Protein AF-A6FA98-F1 (afdb_monomer_lite)

pLDDT: mean 91.82, std 6.98, range [43.47, 97.44]

Foldseek 3Di:
DKEFEALVQDPVCVVCVPDPQFPDKAFPQLCVDPLAVCVVVDDQQDKYFYQYNQQWTWWIWGWHDKDWPPDQDPVGGIMITTGTDTFWTDVPIDRQLVLCVVLVQDFPQCVSSHGHPSHGMTDRDCSQQQPWTQGPVGIDGNVVSSVVRD

Structure (mmCIF, N/CA/C/O backbone):
data_AF-A6FA98-F1
#
_entry.id   AF-A6FA98-F1
#
loop_
_atom_site.group_PDB
_atom_site.id
_atom_site.type_symbol
_atom_site.label_atom_id
_atom_site.label_alt_id
_atom_site.label_comp_id
_atom_site.label_asym_id
_atom_site.label_entity_id
_atom_site.label_seq_id
_atom_site.pdbx_PDB_ins_code
_atom_site.Cartn_x
_atom_site.Cartn_y
_atom_site.Cartn_z
_atom_site.occupancy
_atom_site.B_iso_or_equiv
_atom_site.auth_seq_id
_atom_site.auth_comp_id
_atom_site.auth_asym_id
_atom_site.auth_atom_id
_atom_site.pdbx_PDB_model_num
ATOM 1 N N . MET A 1 1 ? -2.486 -7.855 4.600 1.00 92.38 1 MET A N 1
ATOM 2 C CA . MET A 1 1 ? -2.761 -6.555 3.925 1.00 92.38 1 MET A CA 1
ATOM 3 C C . MET A 1 1 ? -1.448 -5.813 3.777 1.00 92.38 1 MET A C 1
ATOM 5 O O . MET A 1 1 ? -0.531 -6.137 4.521 1.00 92.38 1 MET A O 1
ATOM 9 N N . PHE A 1 2 ? -1.364 -4.800 2.916 1.00 96.25 2 PHE A N 1
ATOM 10 C CA . PHE A 1 2 ? -0.118 -4.052 2.720 1.00 96.25 2 PHE A CA 1
ATOM 11 C C . PHE A 1 2 ? -0.271 -2.564 3.035 1.00 96.25 2 PHE A C 1
ATOM 13 O O . PHE A 1 2 ? -1.326 -1.974 2.793 1.00 96.25 2 PHE A O 1
ATOM 20 N N . LEU A 1 3 ? 0.797 -1.948 3.537 1.00 95.94 3 LEU A N 1
ATOM 21 C CA . LEU A 1 3 ? 0.957 -0.498 3.569 1.00 95.94 3 LEU A CA 1
ATOM 22 C C . LEU A 1 3 ? 1.878 -0.051 2.441 1.00 95.94 3 LEU A C 1
ATOM 24 O O . LEU A 1 3 ? 2.946 -0.629 2.243 1.00 95.94 3 LEU A O 1
ATOM 28 N N . LEU A 1 4 ? 1.480 1.021 1.764 1.00 96.19 4 LEU A N 1
ATOM 29 C CA . LEU A 1 4 ? 2.215 1.627 0.662 1.00 96.19 4 LEU A CA 1
ATOM 30 C C . LEU A 1 4 ? 2.655 3.033 1.058 1.00 96.19 4 LEU A C 1
ATOM 32 O O . LEU A 1 4 ? 1.843 3.867 1.468 1.00 96.19 4 LEU A O 1
ATOM 36 N N . ASN A 1 5 ? 3.951 3.293 0.967 1.00 95.00 5 ASN A N 1
ATOM 37 C CA . ASN A 1 5 ? 4.559 4.515 1.463 1.00 95.00 5 ASN A CA 1
ATOM 38 C C . ASN A 1 5 ? 4.520 5.639 0.416 1.00 95.00 5 ASN A C 1
ATOM 40 O O . ASN A 1 5 ? 5.482 5.833 -0.329 1.00 95.00 5 ASN A O 1
ATOM 44 N N . ASN A 1 6 ? 3.437 6.418 0.380 1.00 90.81 6 ASN A N 1
ATOM 45 C CA . ASN A 1 6 ? 3.354 7.636 -0.432 1.00 90.81 6 ASN A CA 1
ATOM 46 C C . ASN A 1 6 ? 3.599 8.899 0.417 1.00 90.81 6 ASN A C 1
ATOM 48 O O . ASN A 1 6 ? 2.918 9.920 0.274 1.00 90.81 6 ASN A O 1
ATOM 52 N N . THR A 1 7 ? 4.585 8.867 1.325 1.00 82.81 7 THR A N 1
ATOM 53 C CA . THR A 1 7 ? 4.866 10.024 2.194 1.00 82.81 7 THR A CA 1
ATOM 54 C C . THR A 1 7 ? 5.365 11.260 1.442 1.00 82.81 7 THR A C 1
ATOM 56 O O . THR A 1 7 ? 5.375 12.353 2.001 1.00 82.81 7 THR A O 1
ATOM 59 N N . HIS A 1 8 ? 5.757 11.115 0.176 1.00 85.94 8 HIS A N 1
ATOM 60 C CA . HIS A 1 8 ? 6.137 12.233 -0.691 1.00 85.94 8 HIS A CA 1
ATOM 61 C C . HIS A 1 8 ? 4.950 12.841 -1.455 1.00 85.94 8 HIS A C 1
ATOM 63 O O . HIS A 1 8 ? 5.138 13.780 -2.221 1.00 85.94 8 HIS A O 1
ATOM 69 N N . ASN A 1 9 ? 3.727 12.350 -1.215 1.00 84.62 9 ASN A N 1
ATOM 70 C CA . ASN A 1 9 ? 2.493 12.824 -1.842 1.00 84.62 9 ASN A CA 1
ATOM 71 C C . ASN A 1 9 ? 2.544 12.843 -3.373 1.00 84.62 9 ASN A C 1
ATOM 73 O O . ASN A 1 9 ? 2.082 13.800 -4.004 1.00 84.62 9 ASN A O 1
ATOM 77 N N . LYS A 1 10 ? 3.126 11.80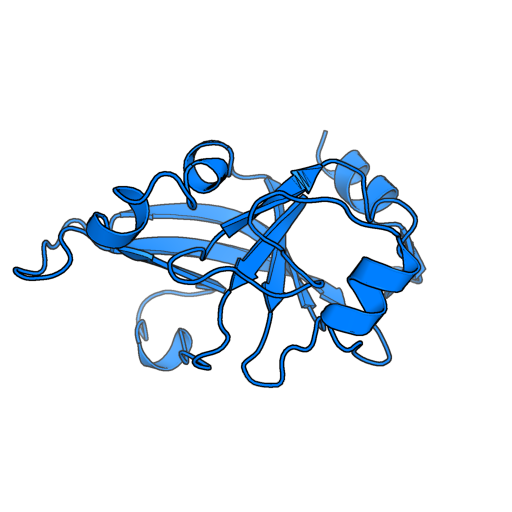8 -3.983 1.00 89.75 10 LYS A N 1
ATOM 78 C CA . LYS A 1 10 ? 3.128 11.696 -5.436 1.00 89.75 10 LYS A CA 1
ATOM 79 C C . LYS A 1 10 ? 1.680 11.676 -5.916 1.00 89.75 10 LYS A C 1
ATOM 81 O O . LYS A 1 10 ? 0.857 10.892 -5.440 1.00 89.75 10 LYS A O 1
ATOM 86 N N . ASN A 1 11 ? 1.367 12.591 -6.828 1.00 90.69 11 ASN A N 1
ATOM 87 C CA . ASN A 1 11 ? 0.049 12.685 -7.432 1.00 90.69 11 ASN A CA 1
ATOM 88 C C . ASN A 1 11 ? 0.013 11.769 -8.655 1.00 90.69 11 ASN A C 1
ATOM 90 O O . ASN A 1 11 ? 0.373 12.184 -9.755 1.00 90.69 11 ASN A O 1
ATOM 94 N N . TYR A 1 12 ? -0.429 10.530 -8.451 1.00 91.81 12 TYR A N 1
ATOM 95 C CA . TYR A 1 12 ? -0.430 9.504 -9.492 1.00 91.81 12 TYR A CA 1
ATOM 96 C C . TYR A 1 12 ? -1.270 9.875 -10.712 1.00 91.81 12 TYR A C 1
ATOM 98 O O . TYR A 1 12 ? -0.825 9.651 -11.828 1.00 91.81 12 TYR A O 1
ATOM 106 N N . LYS A 1 13 ? -2.406 10.558 -10.527 1.00 90.56 13 LYS A N 1
ATOM 107 C CA . LYS A 1 13 ? -3.218 11.057 -11.647 1.00 90.56 13 LYS A CA 1
ATOM 108 C C . LYS A 1 13 ? -2.463 12.075 -12.508 1.00 90.56 13 LYS A C 1
ATOM 110 O O . LYS A 1 13 ? -2.660 12.129 -13.715 1.00 90.56 13 LYS A O 1
ATOM 115 N N . LYS A 1 14 ? -1.614 12.905 -11.892 1.00 92.12 14 LYS A N 1
ATOM 116 C CA . LYS A 1 14 ? -0.773 13.866 -12.620 1.00 92.12 14 LYS A CA 1
ATOM 117 C C . LYS A 1 14 ? 0.432 13.184 -13.272 1.00 92.12 14 LYS A C 1
ATOM 119 O O . LYS A 1 14 ? 0.820 13.585 -14.361 1.00 92.12 14 LYS A O 1
ATOM 124 N N . SER A 1 15 ? 1.028 12.198 -12.603 1.00 91.94 15 SER A N 1
ATOM 125 C CA . SER A 1 15 ? 2.180 11.450 -13.123 1.00 91.94 15 SER A CA 1
ATOM 126 C C . SER A 1 15 ? 1.810 10.500 -14.262 1.00 91.94 15 SER A C 1
ATOM 128 O O . SER A 1 15 ? 2.615 10.318 -15.165 1.00 91.94 15 SER A O 1
ATOM 130 N N . TYR A 1 16 ? 0.602 9.936 -14.233 1.00 93.12 16 TYR A N 1
ATOM 131 C CA . TYR A 1 16 ? 0.121 8.931 -15.180 1.00 93.12 16 TYR A CA 1
ATOM 132 C C . TYR A 1 16 ? -1.270 9.328 -15.699 1.00 93.12 16 TYR A C 1
ATOM 134 O O . TYR A 1 16 ? -2.272 8.730 -15.317 1.00 93.12 16 TYR A O 1
ATOM 142 N N . PRO A 1 17 ? -1.372 10.380 -16.532 1.00 91.69 17 PRO A N 1
ATOM 143 C CA . PRO A 1 17 ? -2.662 10.942 -16.938 1.00 91.69 17 PRO A CA 1
ATOM 144 C C . PRO A 1 17 ? -3.484 10.024 -17.855 1.00 91.69 17 PRO A C 1
ATOM 146 O O . PRO A 1 17 ? -4.698 10.198 -17.949 1.00 91.69 17 PRO A O 1
ATOM 149 N N . THR A 1 18 ? -2.837 9.075 -18.535 1.00 92.19 18 THR A N 1
ATOM 150 C CA . THR A 1 18 ? -3.468 8.092 -19.432 1.00 92.19 18 THR A CA 1
ATOM 151 C C . THR A 1 18 ? -3.876 6.804 -18.722 1.00 92.19 18 THR A C 1
ATOM 153 O O . THR A 1 18 ? -4.633 6.020 -19.284 1.00 92.19 18 THR A O 1
ATOM 156 N N . GLU A 1 19 ? -3.399 6.593 -17.496 1.00 91.69 19 GLU A N 1
ATOM 157 C CA . GLU A 1 19 ? -3.692 5.410 -16.694 1.00 91.69 19 GLU A CA 1
ATOM 158 C C . GLU A 1 19 ? -4.804 5.732 -15.689 1.00 91.69 19 GLU A C 1
ATOM 160 O O . GLU A 1 19 ? -4.722 6.695 -14.920 1.00 91.69 19 GLU A O 1
ATOM 165 N N . SER A 1 20 ? -5.863 4.924 -15.665 1.00 89.19 20 SER A N 1
ATOM 166 C CA . SER A 1 20 ? -6.908 5.031 -14.644 1.00 89.19 20 SER A CA 1
ATOM 167 C C . SER A 1 20 ? -6.523 4.244 -13.393 1.00 89.19 20 SER A C 1
ATOM 169 O O . SER A 1 20 ? -5.888 3.203 -13.487 1.00 89.19 20 SER A O 1
ATOM 171 N N . ASP A 1 21 ? -6.943 4.709 -12.215 1.00 93.81 21 ASP A N 1
ATOM 172 C CA . ASP A 1 21 ? -6.876 3.945 -10.956 1.00 93.81 21 ASP A CA 1
ATOM 173 C C . ASP A 1 21 ? -5.470 3.527 -10.481 1.00 93.81 21 ASP A C 1
ATOM 175 O O . ASP A 1 21 ? -5.324 2.576 -9.709 1.00 93.81 21 ASP A O 1
ATOM 179 N N . VAL A 1 22 ? -4.426 4.261 -10.880 1.00 95.62 22 VAL A N 1
ATOM 180 C CA . VAL A 1 22 ? -3.085 4.103 -10.298 1.00 95.62 22 VAL A CA 1
ATOM 181 C C . VAL A 1 22 ? -3.104 4.582 -8.849 1.00 95.62 22 VAL A C 1
ATOM 183 O O . VAL A 1 22 ? -3.382 5.751 -8.562 1.00 95.62 22 VAL A O 1
ATOM 186 N N . ILE A 1 23 ? -2.777 3.679 -7.929 1.00 95.00 23 ILE A N 1
ATOM 187 C CA . ILE A 1 23 ? -2.766 3.954 -6.487 1.00 95.00 23 ILE A CA 1
ATOM 188 C C . ILE A 1 23 ? -1.356 4.000 -5.899 1.00 95.00 23 ILE A C 1
ATOM 190 O O . ILE A 1 23 ? -1.180 4.549 -4.810 1.00 95.00 23 ILE A O 1
ATOM 194 N N . PHE A 1 24 ? -0.367 3.431 -6.593 1.00 96.44 24 PHE A N 1
ATOM 195 C CA . PHE A 1 24 ? 1.032 3.432 -6.177 1.00 96.44 24 PHE A CA 1
ATOM 196 C C . PHE A 1 24 ? 1.963 3.099 -7.347 1.00 96.44 24 PHE A C 1
ATOM 198 O O . PHE A 1 24 ? 1.536 2.470 -8.313 1.00 96.44 24 PHE A O 1
ATOM 205 N N . ASP A 1 25 ? 3.232 3.483 -7.243 1.00 95.25 25 ASP A N 1
ATOM 206 C CA . ASP A 1 25 ? 4.288 3.057 -8.159 1.00 95.25 25 ASP A CA 1
ATOM 207 C C . ASP A 1 25 ? 5.567 2.709 -7.397 1.00 95.25 25 ASP A C 1
ATOM 209 O O . ASP A 1 25 ? 5.787 3.174 -6.275 1.00 95.25 25 ASP A O 1
ATOM 213 N N . ILE A 1 26 ? 6.406 1.883 -8.010 1.00 95.50 26 ILE A N 1
ATOM 214 C CA . ILE A 1 26 ? 7.723 1.535 -7.485 1.00 95.50 26 ILE A CA 1
ATOM 215 C C . ILE A 1 26 ? 8.677 1.243 -8.642 1.00 95.50 26 ILE A C 1
ATOM 217 O O . ILE A 1 26 ? 8.296 0.606 -9.623 1.00 95.50 26 ILE A O 1
ATOM 221 N N . SER A 1 27 ? 9.915 1.718 -8.550 1.00 95.19 27 SER A N 1
ATOM 222 C CA . SER A 1 27 ? 10.936 1.450 -9.563 1.00 95.19 27 SER A CA 1
ATOM 223 C C . SER A 1 27 ? 11.696 0.151 -9.299 1.00 95.19 27 SER A C 1
ATOM 225 O O . SER A 1 27 ? 11.813 -0.303 -8.160 1.00 95.19 27 SER A O 1
ATOM 227 N N . GLU A 1 28 ? 12.284 -0.422 -10.344 1.00 95.25 28 GLU A N 1
ATOM 228 C CA . GLU A 1 28 ? 13.159 -1.596 -10.295 1.00 95.25 28 GLU A CA 1
ATOM 229 C C . GLU A 1 28 ? 14.302 -1.400 -9.287 1.00 95.25 28 GLU A C 1
ATOM 231 O O . GLU A 1 28 ? 14.574 -2.272 -8.463 1.00 95.25 28 GLU A O 1
ATOM 236 N N . LYS A 1 29 ? 14.909 -0.207 -9.247 1.00 95.00 29 LYS A N 1
ATOM 237 C CA . LYS A 1 29 ? 15.914 0.148 -8.233 1.00 95.00 29 LYS A CA 1
ATOM 238 C C . LYS A 1 29 ? 15.374 0.094 -6.806 1.00 95.00 29 LYS A C 1
ATOM 240 O O . LYS A 1 29 ? 16.081 -0.349 -5.901 1.00 95.00 29 LYS A O 1
ATOM 245 N N . GLN A 1 30 ? 14.145 0.559 -6.578 1.00 95.31 30 GLN A N 1
ATOM 246 C CA . GLN A 1 30 ? 13.510 0.453 -5.264 1.00 95.31 30 GLN A CA 1
ATOM 247 C C . GLN A 1 30 ? 13.215 -1.010 -4.919 1.00 95.31 30 GLN A C 1
ATOM 249 O O . GLN A 1 30 ? 13.446 -1.411 -3.779 1.00 95.31 30 GLN A O 1
ATOM 254 N N . LEU A 1 31 ? 12.777 -1.817 -5.887 1.00 95.62 31 LEU A N 1
ATOM 255 C CA . LEU A 1 31 ? 12.564 -3.259 -5.716 1.00 95.62 31 LEU A CA 1
ATOM 256 C C . LEU A 1 31 ? 13.861 -4.027 -5.433 1.00 95.62 31 LEU A C 1
ATOM 258 O O . LEU A 1 31 ? 13.839 -4.987 -4.669 1.00 95.62 31 LEU A O 1
ATOM 262 N N . GLY A 1 32 ? 15.000 -3.561 -5.951 1.00 94.38 32 GLY A N 1
ATOM 263 C CA . GLY A 1 32 ? 16.322 -4.101 -5.622 1.00 94.38 32 GLY A CA 1
ATOM 264 C C . GLY A 1 32 ? 16.717 -3.941 -4.146 1.00 94.38 32 GLY A C 1
ATOM 265 O O . GLY A 1 32 ? 17.642 -4.600 -3.672 1.00 94.38 32 GLY A O 1
ATOM 266 N N . ASN A 1 33 ? 16.019 -3.093 -3.383 1.00 96.31 33 ASN A N 1
ATOM 267 C CA . ASN A 1 33 ? 16.191 -3.013 -1.938 1.00 96.31 33 ASN A CA 1
ATOM 268 C C . ASN A 1 33 ? 15.375 -4.110 -1.239 1.00 96.31 33 ASN A C 1
ATOM 270 O O . ASN A 1 33 ? 14.146 -4.102 -1.288 1.00 96.31 33 ASN A O 1
ATOM 274 N N . ILE A 1 34 ? 16.053 -4.983 -0.484 1.00 95.75 34 ILE A N 1
ATOM 275 C CA . ILE A 1 34 ? 15.444 -6.107 0.253 1.00 95.75 34 ILE A CA 1
ATOM 276 C C . ILE A 1 34 ? 14.265 -5.697 1.153 1.00 95.75 34 ILE A C 1
ATOM 278 O O . ILE A 1 34 ? 13.350 -6.481 1.390 1.00 95.75 34 ILE A O 1
ATOM 282 N N . LYS A 1 35 ? 14.233 -4.437 1.608 1.00 96.44 35 LYS A N 1
ATOM 283 C CA . LYS A 1 35 ? 13.142 -3.878 2.421 1.00 96.44 35 LYS A CA 1
ATOM 284 C C . LYS A 1 35 ? 11.793 -3.802 1.698 1.00 96.44 35 LYS A C 1
ATOM 286 O O . LYS A 1 35 ? 10.792 -3.520 2.353 1.00 96.44 35 LYS A O 1
ATOM 291 N N . ASN A 1 36 ? 11.775 -4.009 0.380 1.00 97.25 36 ASN A N 1
ATOM 292 C CA . ASN A 1 36 ? 10.591 -3.980 -0.477 1.00 97.25 36 ASN A CA 1
ATOM 293 C C . ASN A 1 36 ? 10.201 -5.366 -1.002 1.00 97.25 36 ASN A C 1
ATOM 295 O O . ASN A 1 36 ? 9.338 -5.450 -1.868 1.00 97.25 36 ASN A O 1
ATOM 299 N N . ALA A 1 37 ? 10.787 -6.447 -0.469 1.00 96.19 37 ALA A N 1
ATOM 300 C CA . ALA A 1 37 ? 10.500 -7.816 -0.906 1.00 96.19 37 ALA A CA 1
ATOM 301 C C . ALA A 1 37 ? 9.000 -8.174 -0.863 1.00 96.19 37 ALA A C 1
ATOM 303 O O . ALA A 1 37 ? 8.530 -8.897 -1.737 1.00 96.19 37 ALA A O 1
ATOM 304 N N . ALA A 1 38 ? 8.244 -7.583 0.074 1.00 96.69 38 ALA A N 1
ATOM 305 C CA . ALA A 1 38 ? 6.788 -7.719 0.187 1.00 96.69 38 ALA A CA 1
ATOM 306 C C . ALA A 1 38 ? 6.021 -7.306 -1.085 1.00 96.69 38 ALA A C 1
ATOM 308 O O . ALA A 1 38 ? 4.870 -7.691 -1.267 1.00 96.69 38 ALA A O 1
ATOM 309 N N . TRP A 1 39 ? 6.635 -6.533 -1.987 1.00 97.12 39 TRP A N 1
ATOM 310 C CA . TRP A 1 39 ? 6.051 -6.244 -3.295 1.00 97.12 39 TRP A CA 1
ATOM 311 C C . TRP A 1 39 ? 5.768 -7.513 -4.104 1.00 97.12 39 TRP A C 1
ATOM 313 O O . TRP A 1 39 ? 4.733 -7.597 -4.754 1.00 97.12 39 TRP A O 1
ATOM 323 N N . ASN A 1 40 ? 6.641 -8.521 -4.023 1.00 95.06 40 ASN A N 1
ATOM 324 C CA . ASN A 1 40 ? 6.502 -9.764 -4.789 1.00 95.06 40 ASN A CA 1
ATOM 325 C C . ASN A 1 40 ? 5.308 -10.621 -4.335 1.00 95.06 40 ASN A C 1
ATOM 327 O O . ASN A 1 40 ? 4.924 -11.564 -5.020 1.00 95.06 40 ASN A O 1
ATOM 331 N N . GLU A 1 41 ? 4.727 -10.301 -3.181 1.00 95.12 41 GLU A N 1
ATOM 332 C CA . GLU A 1 41 ? 3.575 -10.998 -2.610 1.00 95.12 41 GLU A CA 1
ATOM 333 C C . GLU A 1 41 ? 2.247 -10.302 -2.946 1.00 95.12 41 GLU A C 1
ATOM 335 O O . GLU A 1 41 ? 1.169 -10.882 -2.757 1.00 95.12 41 GLU A O 1
ATOM 340 N N . LEU A 1 42 ? 2.313 -9.065 -3.459 1.00 94.75 42 LEU A N 1
ATOM 341 C CA . LEU A 1 42 ? 1.150 -8.350 -3.966 1.00 94.75 42 LEU A CA 1
ATOM 342 C C . LEU A 1 42 ? 0.609 -9.056 -5.205 1.00 94.75 42 LEU A C 1
ATOM 344 O O . LEU A 1 42 ? 1.333 -9.391 -6.139 1.00 94.75 42 LEU A O 1
ATOM 348 N N . ARG A 1 43 ? -0.707 -9.229 -5.226 1.00 94.00 43 ARG A N 1
ATOM 349 C CA . ARG A 1 43 ? -1.436 -9.828 -6.339 1.00 94.00 43 ARG A CA 1
ATOM 350 C C . ARG A 1 43 ? -2.783 -9.149 -6.508 1.00 94.00 43 ARG A C 1
ATOM 352 O O . ARG A 1 43 ? -3.234 -8.396 -5.640 1.00 94.00 43 ARG A O 1
ATOM 359 N N . GLU A 1 44 ? -3.443 -9.426 -7.625 1.00 94.81 44 GLU A N 1
ATOM 360 C CA . GLU A 1 44 ? -4.843 -9.048 -7.787 1.00 94.81 44 GLU A CA 1
ATOM 361 C C . GLU A 1 44 ? -5.671 -9.563 -6.597 1.00 94.81 44 GLU A C 1
ATOM 363 O O . GLU A 1 44 ? -5.474 -10.672 -6.098 1.00 94.81 44 GLU A O 1
ATOM 368 N N . GLY A 1 45 ? -6.547 -8.706 -6.079 1.00 93.94 45 GLY A N 1
ATOM 369 C CA . GLY A 1 45 ? -7.328 -8.967 -4.877 1.00 93.94 45 GLY A CA 1
ATOM 370 C C . GLY A 1 45 ? -6.650 -8.584 -3.561 1.00 93.94 45 GLY A C 1
ATOM 371 O O . GLY A 1 45 ? -7.352 -8.426 -2.563 1.00 93.94 45 GLY A O 1
ATOM 372 N N . SER A 1 46 ? -5.335 -8.346 -3.523 1.00 95.19 46 SER A N 1
ATOM 373 C CA . SER A 1 46 ? -4.676 -7.861 -2.306 1.00 95.19 46 SER A CA 1
ATOM 374 C C . SER A 1 46 ? -5.317 -6.562 -1.804 1.00 95.19 46 SER A C 1
ATOM 376 O O . SER A 1 46 ? -5.616 -5.651 -2.575 1.00 95.19 46 SER A O 1
ATOM 378 N N . ILE A 1 47 ? -5.501 -6.455 -0.487 1.00 95.81 47 ILE A N 1
ATOM 379 C CA . ILE A 1 47 ? -5.934 -5.208 0.150 1.00 95.81 47 ILE A CA 1
ATOM 380 C C . ILE A 1 47 ? -4.706 -4.400 0.539 1.00 95.81 47 ILE A C 1
ATOM 382 O O . ILE A 1 47 ? -3.829 -4.888 1.264 1.00 95.81 47 ILE A O 1
ATOM 386 N N . VAL A 1 48 ? -4.687 -3.146 0.103 1.00 96.31 48 VAL A N 1
ATOM 387 C CA . VAL A 1 48 ? -3.606 -2.201 0.368 1.00 96.31 48 VAL A CA 1
ATOM 388 C C . VAL A 1 48 ? -4.139 -0.912 0.974 1.00 96.31 48 VAL A C 1
ATOM 390 O O . VAL A 1 48 ? -5.285 -0.522 0.756 1.00 96.31 48 VAL A O 1
ATOM 393 N N . CYS A 1 49 ? -3.291 -0.228 1.728 1.00 95.00 49 CYS A N 1
ATOM 394 C CA . CYS A 1 49 ? -3.552 1.100 2.254 1.00 95.00 49 CYS A CA 1
ATOM 395 C C . CYS A 1 49 ? -2.404 2.032 1.879 1.00 95.00 49 CYS A C 1
ATOM 397 O O . CYS A 1 49 ? -1.247 1.771 2.212 1.00 95.00 49 CYS A O 1
ATOM 399 N N . VAL A 1 50 ? -2.732 3.153 1.242 1.00 90.75 50 VAL A N 1
ATOM 400 C CA . VAL A 1 50 ? -1.750 4.182 0.896 1.00 90.75 50 VAL A CA 1
ATOM 401 C C . VAL A 1 50 ? -1.596 5.143 2.069 1.00 90.75 50 VAL A C 1
ATOM 403 O O . VAL A 1 50 ? -2.560 5.767 2.516 1.00 90.75 50 VAL A O 1
ATOM 406 N N . VAL A 1 51 ? -0.371 5.264 2.571 1.00 91.56 51 VAL A N 1
ATOM 407 C CA . VAL A 1 51 ? -0.005 6.208 3.627 1.00 91.56 51 VAL A CA 1
ATOM 408 C C . VAL A 1 51 ? 0.355 7.535 2.978 1.00 91.56 51 VAL A C 1
ATOM 410 O O . VAL A 1 51 ? 1.272 7.608 2.162 1.00 91.56 51 VAL A O 1
ATOM 413 N N . THR A 1 52 ? -0.375 8.589 3.335 1.00 86.44 52 THR A N 1
ATOM 414 C CA . THR A 1 52 ? -0.203 9.922 2.742 1.00 86.44 52 THR A CA 1
ATOM 415 C C . THR A 1 52 ? 1.025 10.651 3.299 1.00 86.44 52 THR A C 1
ATOM 417 O O . THR A 1 52 ? 1.628 10.231 4.290 1.00 86.44 52 THR A O 1
ATOM 420 N N . SER A 1 53 ? 1.374 11.809 2.730 1.00 83.69 53 SER A N 1
ATOM 421 C CA . SER A 1 53 ? 2.458 12.668 3.242 1.00 83.69 53 SER A CA 1
ATOM 422 C C . SER A 1 53 ? 2.267 13.166 4.663 1.00 83.69 53 SER A C 1
ATOM 424 O O . SER A 1 53 ? 3.237 13.305 5.406 1.00 83.69 53 SER A O 1
ATOM 426 N N . THR A 1 54 ? 1.021 13.339 5.097 1.00 85.50 54 THR A N 1
ATOM 427 C CA . THR A 1 54 ? 0.703 13.654 6.494 1.00 85.50 54 THR A CA 1
ATOM 428 C C . THR A 1 54 ? 0.822 12.436 7.414 1.00 85.50 54 THR A C 1
ATOM 430 O O . THR A 1 54 ? 0.416 12.500 8.573 1.00 85.50 54 THR A O 1
ATOM 433 N N . ARG A 1 55 ? 1.348 11.310 6.907 1.00 87.19 55 ARG A N 1
ATOM 434 C CA . ARG A 1 55 ? 1.470 10.019 7.597 1.00 87.19 55 ARG A CA 1
ATOM 435 C C . ARG A 1 55 ? 0.130 9.512 8.111 1.00 87.19 55 ARG A C 1
ATOM 437 O O . ARG A 1 55 ? 0.060 8.906 9.180 1.00 87.19 55 ARG A O 1
ATOM 444 N N . LYS A 1 56 ? -0.943 9.806 7.378 1.00 89.44 56 LYS A N 1
ATOM 445 C CA . LYS A 1 56 ? -2.288 9.364 7.725 1.00 89.44 56 LYS A CA 1
ATOM 446 C C . LYS A 1 56 ? -2.669 8.143 6.906 1.00 89.44 56 LYS A C 1
ATOM 448 O O . LYS A 1 56 ? -2.290 8.017 5.743 1.00 89.44 56 LYS A O 1
ATOM 453 N N . VAL A 1 57 ? -3.440 7.277 7.545 1.00 88.19 57 VAL A N 1
ATOM 454 C CA . VAL A 1 57 ? -4.170 6.169 6.939 1.00 88.19 57 VAL A CA 1
ATOM 455 C C . VAL A 1 57 ? -5.613 6.623 6.771 1.00 88.19 57 VAL A C 1
ATOM 457 O O . VAL A 1 57 ? -6.261 7.012 7.747 1.00 88.19 57 VAL A O 1
ATOM 460 N N . SER A 1 58 ? -6.101 6.600 5.533 1.00 84.38 58 SER A N 1
ATOM 461 C CA . SER A 1 58 ? -7.454 7.061 5.202 1.00 84.38 58 SER A CA 1
ATOM 462 C C . SER A 1 58 ? -8.213 6.109 4.292 1.00 84.38 58 SER A C 1
ATOM 464 O O . SER A 1 58 ? -9.410 5.920 4.484 1.00 84.38 58 SER A O 1
ATOM 466 N N . THR A 1 59 ? -7.546 5.507 3.307 1.00 91.81 59 THR A N 1
ATOM 467 C CA . THR A 1 59 ? -8.216 4.812 2.207 1.00 91.81 59 THR A CA 1
ATOM 468 C C . THR A 1 59 ? -7.610 3.435 1.993 1.00 91.81 59 THR A C 1
ATOM 470 O O . THR A 1 59 ? -6.391 3.294 1.899 1.00 91.81 59 THR A O 1
ATOM 473 N N . PHE A 1 60 ? -8.484 2.437 1.893 1.00 95.19 60 PHE A N 1
ATOM 474 C CA . PHE A 1 60 ? -8.130 1.056 1.599 1.00 95.19 60 PHE A CA 1
ATOM 475 C C . PHE A 1 60 ? -8.606 0.711 0.194 1.00 95.19 60 PHE A C 1
ATOM 477 O O . PHE A 1 60 ? -9.772 0.942 -0.155 1.00 95.19 60 PHE A O 1
ATOM 484 N N . CYS A 1 61 ? -7.702 0.146 -0.596 1.00 96.06 61 CYS A N 1
ATOM 485 C CA . CYS A 1 61 ? -7.941 -0.228 -1.978 1.00 96.06 61 CYS A CA 1
ATOM 486 C C . CYS A 1 61 ? -7.811 -1.741 -2.153 1.00 96.06 61 CYS A C 1
ATOM 488 O O . CYS A 1 61 ? -6.982 -2.377 -1.501 1.00 96.06 61 CYS A O 1
ATOM 490 N N . LYS A 1 62 ? -8.611 -2.302 -3.061 1.00 95.94 62 LYS A N 1
ATOM 491 C CA . LYS A 1 62 ? -8.401 -3.645 -3.605 1.00 95.94 62 LYS A CA 1
ATOM 492 C C . LYS A 1 62 ? -7.547 -3.516 -4.858 1.00 95.94 62 LYS A C 1
ATOM 494 O O . LYS A 1 62 ? -7.906 -2.752 -5.753 1.00 95.94 62 LYS A O 1
ATOM 499 N N . VAL A 1 63 ? -6.440 -4.246 -4.906 1.00 96.75 63 VAL A N 1
ATOM 500 C CA . VAL A 1 63 ? -5.565 -4.311 -6.079 1.00 96.75 63 VAL A CA 1
ATOM 501 C C . VAL A 1 63 ? -6.310 -4.987 -7.220 1.00 96.75 63 VAL A C 1
ATOM 503 O O . VAL A 1 63 ? -6.901 -6.050 -7.030 1.00 96.75 63 VAL A O 1
ATOM 506 N N . THR A 1 64 ? -6.283 -4.362 -8.391 1.00 96.88 64 THR A N 1
ATOM 507 C CA . THR A 1 64 ? -6.902 -4.875 -9.620 1.00 96.88 64 THR A CA 1
ATOM 508 C C . THR A 1 64 ? -5.870 -5.294 -10.655 1.00 96.88 64 THR A C 1
ATOM 510 O O . THR A 1 64 ? -6.156 -6.164 -11.462 1.00 96.88 64 THR A O 1
ATOM 513 N N . ALA A 1 65 ? -4.674 -4.702 -10.645 1.00 96.88 65 ALA A N 1
ATOM 514 C CA . ALA A 1 65 ? -3.578 -5.106 -11.517 1.00 96.88 65 ALA A CA 1
ATOM 515 C C . ALA A 1 65 ? -2.232 -4.575 -11.010 1.00 96.88 65 ALA A C 1
ATOM 517 O O . ALA A 1 65 ? -2.167 -3.585 -10.277 1.00 96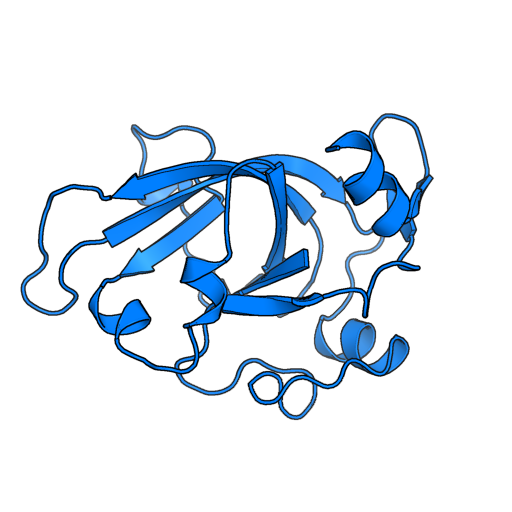.88 65 ALA A O 1
ATOM 518 N N . ILE A 1 66 ? -1.157 -5.205 -11.476 1.00 96.19 66 ILE A N 1
ATOM 519 C CA . ILE A 1 66 ? 0.214 -4.697 -11.408 1.00 96.19 66 ILE A CA 1
ATOM 520 C C . ILE A 1 66 ? 0.752 -4.729 -12.835 1.00 96.19 66 ILE A C 1
ATOM 522 O O . ILE A 1 66 ? 0.621 -5.754 -13.504 1.00 96.19 66 ILE A O 1
ATOM 526 N N . LYS A 1 67 ? 1.322 -3.625 -13.323 1.00 95.50 67 LYS A N 1
ATOM 527 C CA . LYS A 1 67 ? 1.896 -3.563 -14.676 1.00 95.50 67 LYS A CA 1
ATOM 528 C C . LYS A 1 67 ? 3.233 -2.841 -14.664 1.00 95.50 67 LYS A C 1
ATOM 530 O O . LYS A 1 67 ? 3.355 -1.794 -14.036 1.00 95.50 67 LYS A O 1
ATOM 535 N N . GLY A 1 68 ? 4.210 -3.389 -15.374 1.00 94.00 68 GLY A N 1
ATOM 536 C CA . GLY A 1 68 ? 5.4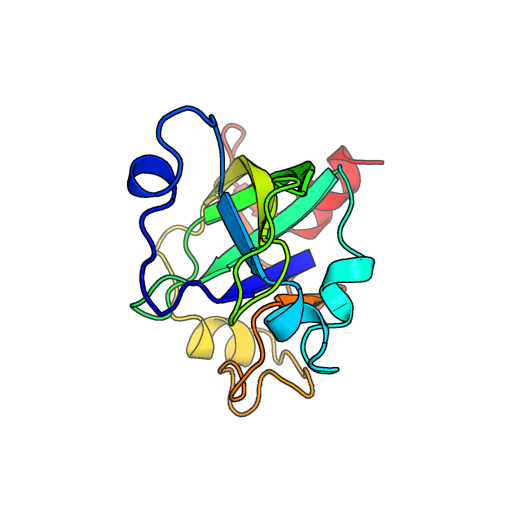14 -2.656 -15.750 1.00 94.00 68 GLY A CA 1
ATOM 537 C C . GLY A 1 68 ? 5.106 -1.673 -16.878 1.00 94.00 68 GLY A C 1
ATOM 538 O O . GLY A 1 68 ? 4.264 -1.964 -17.731 1.00 94.00 68 GLY A O 1
ATOM 539 N N . LEU A 1 69 ? 5.743 -0.503 -16.865 1.00 90.75 69 LEU A N 1
ATOM 540 C CA . LEU A 1 69 ? 5.630 0.464 -17.959 1.00 90.75 69 LEU A CA 1
ATOM 541 C C . LEU A 1 69 ? 6.419 0.043 -19.206 1.00 90.75 69 LEU A C 1
ATOM 543 O O . LEU A 1 69 ? 6.224 0.638 -20.259 1.00 90.75 69 LEU A O 1
ATOM 547 N N . GLY A 1 70 ? 7.307 -0.952 -19.113 1.00 85.44 70 GLY A N 1
ATOM 548 C CA . GLY A 1 70 ? 8.190 -1.379 -20.202 1.00 85.44 70 GLY A CA 1
ATOM 549 C C . GLY A 1 70 ? 9.358 -0.424 -20.469 1.00 85.44 70 GLY A C 1
ATOM 550 O O . GLY A 1 70 ? 10.433 -0.868 -20.875 1.00 85.44 70 GLY A O 1
ATOM 551 N N . ASP A 1 71 ? 9.185 0.867 -20.185 1.00 82.38 71 ASP A N 1
ATOM 552 C CA . ASP A 1 71 ? 10.226 1.881 -20.316 1.00 82.38 71 ASP A CA 1
ATOM 553 C C . ASP A 1 71 ? 11.209 1.826 -19.137 1.00 82.38 71 ASP A C 1
ATOM 555 O O . ASP A 1 71 ? 10.812 1.761 -17.968 1.00 82.38 71 ASP A O 1
ATOM 559 N N . LYS A 1 72 ? 12.510 1.885 -19.445 1.00 84.31 72 LYS A N 1
ATOM 560 C CA . LYS A 1 72 ? 13.589 1.893 -18.450 1.00 84.31 72 LYS A CA 1
ATOM 561 C C . LYS A 1 72 ? 14.203 3.277 -18.319 1.00 84.31 72 LYS A C 1
ATOM 563 O O . LYS A 1 72 ? 14.787 3.799 -19.266 1.00 84.31 72 LYS A O 1
ATOM 568 N N . ASP A 1 73 ? 14.114 3.830 -17.117 1.00 84.50 73 ASP A N 1
ATOM 569 C CA . ASP A 1 73 ? 14.858 5.021 -16.728 1.00 84.50 73 ASP A CA 1
ATOM 570 C C . ASP A 1 73 ? 16.323 4.660 -16.416 1.00 84.50 73 ASP A C 1
ATOM 572 O O . ASP A 1 73 ? 16.603 3.599 -15.852 1.00 84.50 73 ASP A O 1
ATOM 576 N N . ALA A 1 74 ? 17.264 5.539 -16.770 1.00 77.88 74 ALA A N 1
ATOM 577 C CA . ALA A 1 74 ? 18.697 5.290 -16.595 1.00 77.88 74 ALA A CA 1
ATOM 578 C C . ALA A 1 74 ? 19.124 5.183 -15.117 1.00 77.88 74 ALA A C 1
ATOM 580 O O . ALA A 1 74 ? 20.063 4.452 -14.801 1.00 77.88 74 ALA A O 1
ATOM 581 N N . ASP A 1 75 ? 18.426 5.871 -14.211 1.00 80.06 75 ASP A N 1
ATOM 582 C CA . ASP A 1 75 ? 18.769 5.943 -12.791 1.00 80.06 75 ASP A CA 1
ATOM 583 C C . ASP A 1 75 ? 17.920 5.010 -11.920 1.00 80.06 75 ASP A C 1
ATOM 585 O O . ASP A 1 75 ? 18.345 4.652 -10.811 1.00 80.06 75 ASP A O 1
ATOM 589 N N . GLY A 1 76 ? 16.713 4.663 -12.379 1.00 80.38 76 GLY A N 1
ATOM 590 C CA . GLY A 1 76 ? 15.700 3.916 -11.631 1.00 80.38 76 GLY A CA 1
ATOM 591 C C . GLY A 1 76 ? 15.329 2.540 -12.188 1.00 80.38 76 GLY A C 1
ATOM 592 O O . GLY A 1 76 ? 14.733 1.756 -11.444 1.00 80.38 76 GLY A O 1
ATOM 593 N N . GLY A 1 77 ? 15.689 2.236 -13.437 1.00 91.50 77 GLY A N 1
ATOM 594 C CA . GLY A 1 77 ? 15.225 1.048 -14.155 1.00 91.50 77 GLY A CA 1
ATOM 595 C C . GLY A 1 77 ? 13.753 1.151 -14.562 1.00 91.50 77 GLY A C 1
ATOM 596 O O . GLY A 1 77 ? 13.220 2.248 -14.739 1.00 91.50 77 GLY A O 1
ATOM 597 N N . GLU A 1 78 ? 13.088 0.010 -14.735 1.00 94.88 78 GLU A N 1
ATOM 598 C CA . GLU A 1 78 ? 11.656 -0.012 -15.069 1.00 94.88 78 GLU A CA 1
ATOM 599 C C . GLU A 1 78 ? 10.790 0.491 -13.902 1.00 94.88 78 GLU A C 1
ATOM 601 O O . GLU A 1 78 ? 11.084 0.237 -12.734 1.00 94.88 78 GLU A O 1
ATOM 606 N N . THR A 1 79 ? 9.694 1.194 -14.200 1.00 95.00 79 THR A N 1
ATOM 607 C CA . THR A 1 79 ? 8.676 1.537 -13.194 1.00 95.00 79 THR A CA 1
ATOM 608 C C . THR A 1 79 ? 7.487 0.592 -13.277 1.00 95.00 79 THR A C 1
ATOM 610 O O . THR A 1 79 ? 6.918 0.384 -14.346 1.00 95.00 79 THR A O 1
ATOM 613 N N . PHE A 1 80 ? 7.068 0.081 -12.123 1.00 96.25 80 PHE A N 1
ATOM 614 C CA . PHE A 1 80 ? 5.891 -0.759 -11.970 1.00 96.25 80 PHE A CA 1
ATOM 615 C C . PHE A 1 80 ? 4.763 0.037 -11.319 1.00 96.2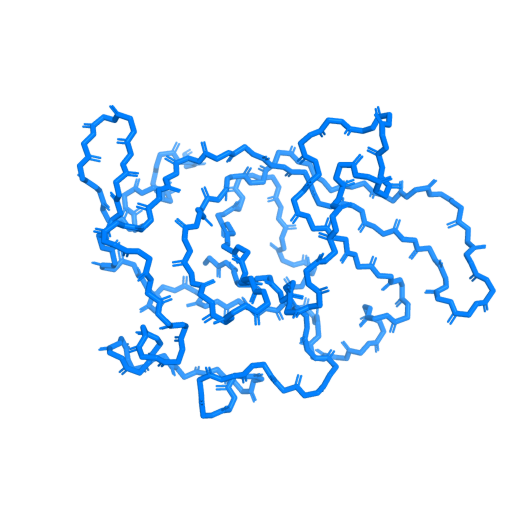5 80 PHE A C 1
ATOM 617 O O . PHE A 1 80 ? 4.941 0.658 -10.270 1.00 96.25 80 PHE A O 1
ATOM 624 N N . LEU A 1 81 ? 3.587 -0.001 -11.936 1.00 96.56 81 LEU A N 1
ATOM 625 C CA . LEU A 1 81 ? 2.370 0.638 -11.462 1.00 96.56 81 LEU A CA 1
ATOM 626 C C . LEU A 1 81 ? 1.464 -0.380 -10.771 1.00 96.56 81 LEU A C 1
ATOM 628 O O . LEU A 1 81 ? 1.209 -1.468 -11.293 1.00 96.56 81 LEU A O 1
ATOM 632 N N . LEU A 1 82 ? 0.939 0.007 -9.610 1.00 97.44 82 LEU A N 1
ATOM 633 C CA . LEU A 1 82 ? -0.100 -0.712 -8.886 1.00 97.44 82 LEU A CA 1
ATOM 634 C C . LEU A 1 82 ? -1.446 -0.029 -9.119 1.00 97.44 82 LEU A C 1
ATOM 636 O O . LEU A 1 82 ? -1.623 1.156 -8.811 1.00 97.44 82 LEU A O 1
ATOM 640 N N . PHE A 1 83 ? -2.408 -0.805 -9.600 1.00 97.31 83 PHE A N 1
ATOM 641 C CA . PHE A 1 83 ? -3.768 -0.366 -9.875 1.00 97.31 83 PHE A CA 1
ATOM 642 C C . PHE A 1 83 ? -4.717 -0.890 -8.809 1.00 97.31 83 PHE A C 1
ATOM 644 O O . PHE A 1 83 ? -4.574 -2.022 -8.334 1.00 97.31 83 PHE A O 1
ATOM 651 N N . GLY A 1 84 ? -5.715 -0.093 -8.438 1.00 96.38 84 GLY A N 1
ATOM 652 C CA . GLY A 1 84 ? -6.732 -0.572 -7.518 1.00 96.38 84 GLY A CA 1
ATOM 653 C C . GLY A 1 84 ? -7.890 0.377 -7.282 1.00 96.38 84 GLY A C 1
ATOM 654 O O . GLY A 1 84 ? -7.816 1.580 -7.513 1.00 96.38 84 GLY A O 1
ATOM 655 N N . VAL A 1 85 ? -8.970 -0.189 -6.756 1.00 95.31 85 VAL A N 1
ATOM 656 C CA . VAL A 1 85 ? -10.222 0.525 -6.491 1.00 95.31 85 VAL A CA 1
ATOM 657 C C . VAL A 1 85 ? -10.435 0.708 -4.998 1.00 95.31 85 VAL A C 1
ATOM 659 O O . VAL A 1 85 ? -10.158 -0.189 -4.201 1.00 95.31 85 VAL A O 1
ATOM 662 N N . VAL A 1 86 ? -10.962 1.865 -4.602 1.00 94.81 86 VAL A N 1
ATOM 663 C CA . VAL A 1 86 ? -11.283 2.149 -3.198 1.00 94.81 86 VAL A CA 1
ATOM 664 C C . VAL A 1 86 ? -12.440 1.268 -2.731 1.00 94.81 86 VAL A C 1
ATOM 666 O O . VAL A 1 86 ? -13.548 1.366 -3.260 1.00 94.81 86 VAL A O 1
ATOM 669 N N . ILE A 1 87 ? -12.205 0.469 -1.689 1.00 95.81 87 ILE A N 1
ATOM 670 C CA . ILE A 1 87 ? -13.212 -0.429 -1.099 1.00 95.81 87 ILE A CA 1
ATOM 671 C C . ILE A 1 87 ? -13.673 0.016 0.291 1.00 95.81 87 ILE A C 1
ATOM 673 O O . ILE A 1 87 ? -14.805 -0.267 0.687 1.00 95.81 87 ILE A O 1
ATOM 677 N N . ALA A 1 88 ? -12.832 0.746 1.026 1.00 95.88 88 ALA A N 1
ATOM 678 C CA . ALA A 1 88 ? -13.162 1.225 2.362 1.00 95.88 88 ALA A CA 1
ATOM 679 C C . ALA A 1 88 ? -12.372 2.483 2.739 1.00 95.88 88 ALA A C 1
ATOM 681 O O . ALA A 1 88 ? -11.349 2.810 2.132 1.00 95.88 88 ALA A O 1
ATOM 682 N N . LYS A 1 89 ? -12.847 3.188 3.769 1.00 94.56 89 LYS A N 1
ATOM 683 C CA . LYS A 1 89 ? -12.181 4.359 4.349 1.00 94.56 89 LYS A CA 1
ATOM 684 C C . LYS A 1 89 ? -12.150 4.296 5.871 1.00 94.56 89 LYS A C 1
ATOM 686 O O . LYS A 1 89 ? -13.111 3.851 6.495 1.00 94.56 89 LYS A O 1
ATOM 691 N N . LEU A 1 90 ? -11.076 4.801 6.469 1.00 92.62 90 LEU A N 1
ATOM 692 C CA . LEU A 1 90 ? -10.993 5.042 7.907 1.00 92.62 90 LEU A CA 1
ATOM 693 C C . LEU A 1 90 ? -11.587 6.420 8.221 1.00 92.62 90 LEU A C 1
ATOM 695 O O . LEU A 1 90 ? -11.144 7.421 7.661 1.00 92.62 90 LEU A O 1
ATOM 699 N N . MET A 1 91 ? -12.605 6.469 9.083 1.00 86.75 91 MET A N 1
ATOM 700 C CA . MET A 1 91 ? -13.318 7.701 9.441 1.00 86.75 91 MET A CA 1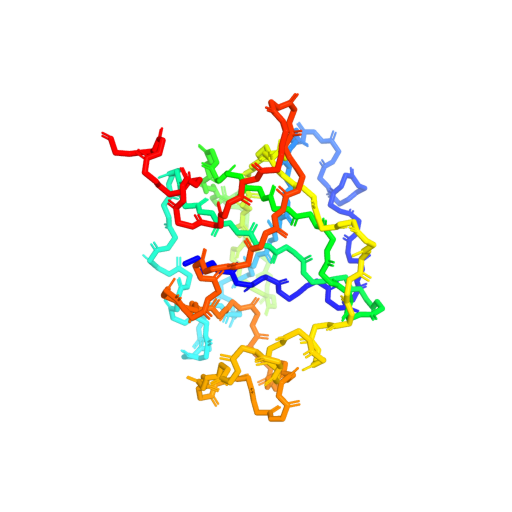
ATOM 701 C C . MET A 1 91 ? -13.436 7.809 10.972 1.00 86.75 91 MET A C 1
ATOM 703 O O . MET A 1 91 ? -14.154 6.999 11.559 1.00 86.75 91 MET A O 1
ATOM 707 N N . PRO A 1 92 ? -12.777 8.789 11.622 1.00 87.50 92 PRO A N 1
ATOM 708 C CA . PRO A 1 92 ? -11.853 9.764 11.033 1.00 87.50 92 PRO A CA 1
ATOM 709 C C . PRO A 1 92 ? -10.559 9.107 10.526 1.00 87.50 92 PRO A C 1
ATOM 711 O O . PRO A 1 92 ? -10.213 8.000 10.934 1.00 87.50 92 PRO A O 1
ATOM 714 N N . GLU A 1 93 ? -9.825 9.802 9.654 1.00 87.75 93 GLU A N 1
ATOM 715 C CA . GLU A 1 93 ? -8.466 9.388 9.284 1.00 87.75 93 GLU A CA 1
ATOM 716 C C . GLU A 1 93 ? -7.592 9.265 10.538 1.00 87.75 93 GLU A C 1
ATOM 718 O O . GLU A 1 93 ? -7.705 10.075 11.462 1.00 87.75 93 GLU A O 1
ATOM 723 N N . SER A 1 94 ? -6.673 8.301 10.552 1.00 90.19 94 SER A N 1
ATOM 724 C CA . SER A 1 94 ? -5.790 8.082 11.701 1.00 90.19 94 SER A CA 1
ATOM 725 C C . SER A 1 94 ? -4.336 8.337 11.340 1.00 90.19 94 SER A C 1
ATOM 727 O O . SER A 1 94 ? -3.892 8.021 10.237 1.00 90.19 94 SER A O 1
ATOM 729 N N . ASN A 1 95 ? -3.567 8.888 12.280 1.00 92.88 95 ASN A N 1
ATOM 730 C CA . ASN A 1 95 ? -2.115 8.894 12.161 1.00 92.88 95 ASN A CA 1
ATOM 731 C C . ASN A 1 95 ? -1.623 7.439 12.137 1.00 92.88 95 ASN A C 1
ATOM 733 O O . ASN A 1 95 ? -1.940 6.670 13.042 1.00 92.88 95 ASN A O 1
ATOM 737 N N . MET A 1 96 ? -0.833 7.073 11.127 1.00 92.38 96 MET A N 1
ATOM 738 C CA . MET A 1 96 ? -0.313 5.715 10.967 1.00 92.38 96 MET A CA 1
ATOM 739 C C . MET A 1 96 ? 0.432 5.256 12.221 1.00 92.38 96 MET A C 1
ATOM 741 O O . MET A 1 96 ? 0.212 4.146 12.683 1.00 92.38 96 MET A O 1
ATOM 745 N N . GLY A 1 97 ? 1.258 6.126 12.807 1.00 92.25 97 GLY A N 1
ATOM 746 C CA . GLY A 1 97 ? 2.018 5.813 14.011 1.00 92.25 97 GLY A CA 1
ATOM 747 C C . GLY A 1 97 ? 1.118 5.379 15.166 1.00 92.25 97 GLY A C 1
ATOM 748 O O . GLY A 1 97 ? 1.306 4.312 15.740 1.00 92.25 97 GLY A O 1
ATOM 749 N N . LEU A 1 98 ? 0.093 6.186 15.449 1.00 92.50 98 LEU A N 1
ATOM 750 C CA . LEU A 1 98 ? -0.897 5.896 16.489 1.00 92.50 98 LEU A CA 1
ATOM 751 C C . LEU A 1 98 ? -1.721 4.645 16.172 1.00 92.50 98 LEU A C 1
ATOM 753 O O . LEU A 1 98 ? -1.978 3.847 17.070 1.00 92.50 98 LEU A O 1
ATOM 757 N N . LEU A 1 99 ? -2.121 4.468 14.909 1.00 93.94 99 LEU A N 1
ATOM 758 C CA . LEU A 1 99 ? -2.874 3.300 14.467 1.00 93.94 99 LEU A CA 1
ATOM 759 C C . LEU A 1 99 ? -2.067 2.019 14.689 1.00 93.94 99 LEU A C 1
ATOM 761 O O . LEU A 1 99 ? -2.533 1.123 15.378 1.00 93.94 99 LEU A O 1
ATOM 765 N N . LEU A 1 100 ? -0.846 1.945 14.162 1.00 94.44 100 LEU A N 1
ATOM 766 C CA . LEU A 1 100 ? -0.012 0.750 14.276 1.00 94.44 100 LEU A CA 1
ATOM 767 C C . LEU A 1 100 ? 0.344 0.444 15.736 1.00 94.44 100 LEU A C 1
ATOM 769 O O . LEU A 1 100 ? 0.281 -0.713 16.142 1.00 94.44 100 LEU A O 1
ATOM 773 N N . SER A 1 101 ? 0.613 1.470 16.552 1.00 93.19 101 SER A N 1
ATOM 774 C CA . SER A 1 101 ? 0.851 1.285 17.988 1.00 93.19 101 SER A CA 1
ATOM 775 C C . SER A 1 101 ? -0.391 0.782 18.729 1.00 93.19 101 SER A C 1
ATOM 777 O O . SER A 1 101 ? -0.270 -0.101 19.573 1.00 93.19 101 SER A O 1
ATOM 779 N N . LYS A 1 102 ? -1.593 1.281 18.399 1.00 93.50 102 LYS A N 1
ATOM 780 C CA . LYS A 1 102 ? -2.857 0.813 18.999 1.00 93.50 102 LYS A CA 1
ATOM 781 C C . LYS A 1 102 ? -3.080 -0.683 18.766 1.00 93.50 102 LYS A C 1
ATOM 783 O O . LYS A 1 102 ? -3.594 -1.361 19.648 1.00 93.50 102 LYS A O 1
ATOM 788 N N . PHE A 1 103 ? -2.694 -1.182 17.596 1.00 94.19 103 PHE A N 1
ATOM 789 C CA . PHE A 1 103 ? -2.810 -2.595 17.231 1.00 94.19 103 PHE A CA 1
ATOM 790 C C . PHE A 1 103 ? -1.542 -3.405 17.543 1.00 94.19 103 PHE A C 1
ATOM 792 O O . PHE A 1 103 ? -1.478 -4.583 17.222 1.00 94.19 103 PHE A O 1
ATOM 799 N N . SER A 1 104 ? -0.543 -2.801 18.203 1.00 93.00 104 SER A N 1
ATOM 800 C CA . SER A 1 104 ? 0.730 -3.450 18.555 1.00 93.00 104 SER A CA 1
ATOM 801 C C . SER A 1 104 ? 1.443 -4.115 17.370 1.00 93.00 104 SER A C 1
ATOM 803 O O . SER A 1 104 ? 2.100 -5.142 17.539 1.00 93.00 104 SER A O 1
ATOM 805 N N . VAL A 1 105 ? 1.331 -3.518 16.180 1.00 93.19 105 VAL A N 1
ATOM 806 C CA . VAL A 1 105 ? 1.939 -4.026 14.941 1.00 93.19 105 VAL A CA 1
ATOM 807 C C . VAL A 1 105 ? 3.456 -4.107 15.107 1.00 93.19 105 VAL A C 1
ATOM 809 O O . VAL A 1 105 ? 4.103 -3.118 15.469 1.00 93.19 105 VAL A O 1
ATOM 812 N N . LYS A 1 106 ? 4.041 -5.269 14.798 1.00 92.06 106 LYS A N 1
ATOM 813 C CA . LYS A 1 106 ? 5.493 -5.493 14.847 1.00 92.06 106 LYS A CA 1
ATOM 814 C C . LYS A 1 106 ? 6.000 -5.876 13.467 1.00 92.06 106 LYS A C 1
ATOM 816 O O . LYS A 1 106 ? 5.858 -7.011 13.037 1.00 92.06 106 LYS A O 1
ATOM 821 N N . HIS A 1 107 ? 6.659 -4.936 12.798 1.00 94.25 107 HIS A N 1
ATOM 822 C CA . HIS A 1 107 ? 7.237 -5.171 11.480 1.00 94.25 107 HIS A CA 1
ATOM 823 C C . HIS A 1 107 ? 8.656 -4.604 11.412 1.00 94.25 107 HIS A C 1
ATOM 825 O O . HIS A 1 107 ? 8.887 -3.442 11.752 1.00 94.25 107 HIS A O 1
ATOM 831 N N . GLN A 1 108 ? 9.611 -5.412 10.943 1.00 93.38 108 GLN A N 1
ATOM 832 C CA . GLN A 1 108 ? 11.046 -5.087 10.952 1.00 93.38 108 GLN A CA 1
ATOM 833 C C . GLN A 1 108 ? 11.400 -3.785 10.213 1.00 93.38 108 GLN A C 1
ATOM 835 O O . GLN A 1 108 ? 12.349 -3.097 10.583 1.00 93.38 108 GLN A O 1
ATOM 840 N N . TYR A 1 109 ? 10.613 -3.409 9.201 1.00 94.00 109 TYR A N 1
ATOM 841 C CA . TYR A 1 109 ? 10.813 -2.173 8.435 1.00 94.00 109 TYR A CA 1
ATOM 842 C C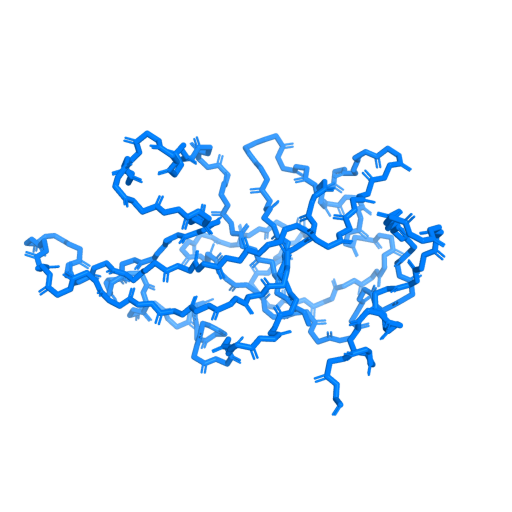 . TYR A 1 109 ? 9.856 -1.040 8.819 1.00 94.00 109 TYR A C 1
ATOM 844 O O . TYR A 1 109 ? 9.914 0.029 8.211 1.00 94.00 109 TYR A O 1
ATOM 852 N N . LEU A 1 110 ? 9.026 -1.235 9.851 1.00 91.62 110 LEU A N 1
ATOM 853 C CA . LEU A 1 110 ? 8.162 -0.202 10.432 1.00 91.62 110 LEU A CA 1
ATOM 854 C C . LEU A 1 110 ? 8.607 0.166 11.858 1.00 91.62 110 LEU A C 1
ATOM 856 O O . LEU A 1 110 ? 7.817 0.135 12.803 1.00 91.62 110 LEU A O 1
ATOM 860 N N . SER A 1 111 ? 9.887 0.502 12.036 1.00 84.44 111 SER A N 1
ATOM 861 C CA . SER A 1 111 ? 10.429 0.870 13.346 1.00 84.44 111 SER A CA 1
ATOM 862 C C . SER A 1 111 ? 9.762 2.139 13.889 1.00 84.44 111 SER A C 1
ATOM 864 O O . SER A 1 111 ? 9.569 3.129 13.179 1.00 84.44 111 SER A O 1
ATOM 866 N N . ASN A 1 112 ? 9.364 2.104 15.165 1.00 82.06 112 ASN A N 1
ATOM 867 C CA . ASN A 1 112 ? 8.594 3.176 15.810 1.00 82.06 112 ASN A CA 1
ATOM 868 C C . ASN A 1 112 ? 7.342 3.585 15.010 1.00 82.06 112 ASN A C 1
ATOM 870 O O . ASN A 1 112 ? 7.014 4.774 14.917 1.00 82.06 112 ASN A O 1
ATOM 874 N N . SER A 1 113 ? 6.679 2.601 14.393 1.00 83.38 113 SER A N 1
ATOM 875 C CA . SER A 1 113 ? 5.458 2.786 13.605 1.00 83.38 113 SER A CA 1
ATOM 876 C C . SER A 1 113 ? 5.644 3.753 12.421 1.00 83.38 113 SER A C 1
ATOM 878 O O . SER A 1 113 ? 4.747 4.532 12.085 1.00 83.38 113 SER A O 1
ATOM 880 N N . LYS A 1 114 ? 6.835 3.744 11.803 1.00 86.94 114 LYS A N 1
ATOM 881 C CA . LYS A 1 114 ? 7.225 4.558 10.639 1.00 86.94 114 LYS A CA 1
ATOM 882 C C . LYS A 1 114 ? 8.008 3.706 9.645 1.00 86.94 114 LYS A C 1
ATOM 884 O O . LYS A 1 114 ? 8.806 2.875 10.057 1.00 86.94 114 LYS A O 1
ATOM 889 N N . PHE A 1 115 ? 7.842 3.963 8.349 1.00 91.00 115 PHE A N 1
ATOM 890 C CA . PHE A 1 115 ? 8.680 3.333 7.328 1.00 91.00 115 PHE A CA 1
ATOM 891 C C . PHE A 1 115 ? 10.160 3.638 7.563 1.00 91.00 115 PHE A C 1
ATOM 893 O O . PHE A 1 115 ? 10.559 4.793 7.727 1.00 91.00 115 PHE A O 1
ATOM 900 N N . SER A 1 116 ? 10.970 2.583 7.553 1.00 92.44 116 SER A N 1
ATOM 901 C CA . SER A 1 116 ? 12.425 2.689 7.516 1.00 92.44 116 SER A CA 1
ATOM 902 C C . SER A 1 116 ? 12.879 3.292 6.189 1.00 92.44 116 SER A C 1
ATOM 904 O O . SER A 1 116 ? 12.224 3.124 5.161 1.00 92.44 116 SER A O 1
ATOM 906 N N . ILE A 1 117 ? 14.043 3.945 6.184 1.00 91.81 117 ILE A N 1
ATOM 907 C CA . ILE A 1 117 ? 14.632 4.503 4.958 1.00 91.81 117 ILE A CA 1
ATOM 908 C C . ILE A 1 117 ? 14.750 3.404 3.889 1.00 91.81 117 ILE A C 1
ATOM 910 O O . ILE A 1 117 ? 15.293 2.324 4.160 1.00 91.81 117 ILE A O 1
ATOM 914 N N . GLY A 1 118 ? 14.233 3.700 2.693 1.00 92.00 118 GLY A N 1
ATOM 915 C CA . GLY A 1 118 ? 14.207 2.806 1.531 1.00 92.00 118 GLY A CA 1
ATOM 916 C C . GLY A 1 118 ? 13.089 1.757 1.532 1.00 92.00 118 GLY A C 1
ATOM 917 O O . GLY A 1 118 ? 13.012 0.986 0.581 1.00 92.00 118 GLY A O 1
ATOM 918 N N . SER A 1 119 ? 12.239 1.709 2.566 1.00 95.12 119 SER A N 1
ATOM 919 C CA . SER A 1 119 ? 11.050 0.851 2.596 1.00 95.12 119 SER A CA 1
ATOM 920 C C . SER A 1 119 ? 9.832 1.607 2.062 1.00 95.12 119 SER A C 1
ATOM 922 O O . SER A 1 119 ? 9.480 2.695 2.531 1.00 95.12 119 SER A O 1
ATOM 924 N N . HIS A 1 120 ? 9.198 1.006 1.066 1.00 96.06 120 HIS A N 1
ATOM 925 C CA . HIS A 1 120 ? 8.057 1.523 0.328 1.00 96.06 120 HIS A CA 1
ATOM 926 C C . HIS A 1 120 ? 6.816 0.645 0.470 1.00 96.06 120 HIS A C 1
ATOM 928 O O . HIS A 1 120 ? 5.700 1.147 0.359 1.00 96.06 120 HIS A O 1
ATOM 934 N N . VAL A 1 121 ? 7.008 -0.643 0.748 1.00 96.56 121 VAL A N 1
ATOM 935 C CA . VAL A 1 121 ? 5.946 -1.639 0.875 1.00 96.56 121 VAL A CA 1
ATOM 936 C C . VAL A 1 121 ? 6.182 -2.414 2.163 1.00 96.56 121 VAL A C 1
ATOM 938 O O . VAL A 1 121 ? 7.295 -2.870 2.415 1.00 96.56 121 VAL A O 1
ATOM 941 N N . ALA A 1 122 ? 5.146 -2.550 2.984 1.00 96.50 122 ALA A N 1
ATOM 942 C CA . ALA A 1 122 ? 5.184 -3.379 4.184 1.00 96.50 122 ALA A CA 1
ATOM 943 C C . ALA A 1 122 ? 3.968 -4.302 4.205 1.00 96.50 122 ALA A C 1
ATOM 945 O O . ALA A 1 122 ? 2.835 -3.827 4.096 1.00 96.50 122 ALA A O 1
ATOM 946 N N . GLU A 1 123 ? 4.193 -5.604 4.356 1.00 95.69 123 GLU A N 1
ATOM 947 C CA . GLU A 1 123 ? 3.119 -6.565 4.573 1.00 95.69 123 GLU A CA 1
ATOM 948 C C . GLU A 1 123 ? 2.807 -6.636 6.072 1.00 95.69 123 GLU A C 1
ATOM 950 O O . GLU A 1 123 ? 3.687 -6.854 6.896 1.00 95.69 123 GLU A O 1
ATOM 955 N N . LEU A 1 124 ? 1.546 -6.423 6.444 1.00 94.56 124 LEU A N 1
ATOM 956 C CA . LEU A 1 124 ? 1.102 -6.470 7.840 1.00 94.56 124 LEU A CA 1
ATOM 957 C C . LEU A 1 124 ? 0.407 -7.783 8.215 1.00 94.56 124 LEU A C 1
ATOM 959 O O . LEU A 1 124 ? -0.142 -7.879 9.309 1.00 94.56 124 LEU A O 1
ATOM 963 N N . GLY A 1 125 ? 0.306 -8.746 7.292 1.00 90.94 125 GLY A N 1
ATOM 964 C CA . GLY A 1 125 ? -0.443 -9.983 7.521 1.00 90.94 125 GLY A CA 1
ATOM 965 C C . GLY A 1 125 ? -1.861 -9.709 8.041 1.00 90.94 125 GLY A C 1
ATOM 966 O O . GLY A 1 125 ? -2.679 -9.087 7.338 1.00 90.94 125 GLY A O 1
ATOM 967 N N . SER A 1 126 ? -2.121 -10.166 9.269 1.00 93.69 126 SER A N 1
ATOM 968 C CA . SER A 1 126 ? -3.371 -10.040 10.029 1.00 93.69 126 SER A CA 1
ATOM 969 C C . SER A 1 126 ? -3.349 -8.985 11.146 1.00 93.69 126 SER A C 1
ATOM 971 O O . SER A 1 126 ? -4.339 -8.850 11.860 1.00 93.69 126 SER A O 1
ATOM 973 N N . ASP A 1 127 ? -2.269 -8.215 11.312 1.00 94.69 127 ASP A N 1
ATOM 974 C CA . ASP A 1 127 ? -2.099 -7.325 12.477 1.00 94.69 127 ASP A CA 1
ATOM 975 C C . ASP A 1 127 ? -3.184 -6.237 12.595 1.00 94.69 127 ASP A C 1
ATOM 977 O O . ASP A 1 127 ? -3.439 -5.712 13.677 1.00 94.69 127 ASP A O 1
ATOM 981 N N . LEU A 1 128 ? -3.843 -5.888 11.486 1.00 94.38 128 LEU A N 1
ATOM 982 C CA . LEU A 1 128 ? -4.938 -4.913 11.449 1.00 94.38 128 LEU A CA 1
ATOM 983 C C . LEU A 1 128 ? -6.304 -5.545 11.161 1.00 94.38 128 LEU A C 1
ATOM 985 O O . LEU A 1 128 ? -7.234 -4.824 10.816 1.00 94.38 128 LEU A O 1
ATOM 989 N N . ASP A 1 129 ? -6.467 -6.859 11.300 1.00 95.19 129 ASP A N 1
ATOM 990 C CA . ASP A 1 129 ? -7.703 -7.542 10.894 1.00 95.19 129 ASP A CA 1
ATOM 991 C C . ASP A 1 129 ? -8.940 -7.054 11.640 1.00 95.19 129 ASP A C 1
ATOM 993 O O . ASP A 1 129 ? -9.983 -6.845 11.026 1.00 95.19 129 ASP A O 1
ATOM 997 N N . SER A 1 130 ? -8.800 -6.737 12.926 1.00 95.38 130 SER A N 1
ATOM 998 C CA . SER A 1 130 ? -9.884 -6.185 13.743 1.00 95.38 130 SER A CA 1
ATOM 999 C C . SER A 1 130 ? -10.137 -4.685 13.524 1.00 95.38 130 SER A C 1
ATOM 1001 O O . SER A 1 130 ? -11.063 -4.127 14.123 1.00 95.38 130 SER A O 1
ATOM 1003 N N . LEU A 1 131 ? -9.358 -4.003 12.671 1.00 95.50 131 LEU A N 1
ATOM 1004 C CA . LEU A 1 131 ? -9.567 -2.590 12.361 1.00 95.50 131 LEU A CA 1
ATOM 1005 C C . LEU A 1 131 ? -10.903 -2.391 11.642 1.00 95.50 131 LEU A C 1
ATOM 1007 O O . LEU A 1 131 ? -11.110 -2.874 10.534 1.00 95.50 131 LEU A O 1
ATOM 1011 N N . GLN A 1 132 ? -11.788 -1.616 12.264 1.00 95.94 132 GLN A N 1
ATOM 1012 C CA . GLN A 1 132 ? -13.075 -1.245 11.689 1.00 95.94 132 GLN A CA 1
ATOM 1013 C C . GLN A 1 132 ? -12.917 -0.098 10.686 1.00 95.94 132 GLN A C 1
ATOM 1015 O O . GLN A 1 132 ? -12.329 0.943 10.990 1.00 95.94 132 GLN A O 1
ATOM 1020 N N . VAL A 1 133 ? -13.481 -0.280 9.497 1.00 95.69 133 VAL A N 1
ATOM 1021 C CA . VAL A 1 133 ? -13.439 0.661 8.379 1.00 95.69 133 VAL A CA 1
ATOM 1022 C C . VAL A 1 133 ? -14.830 0.838 7.777 1.00 95.69 133 VAL A C 1
ATOM 1024 O O . VAL A 1 133 ? -15.667 -0.065 7.776 1.00 95.69 133 VAL A O 1
ATOM 1027 N N . LYS A 1 134 ? -15.105 2.032 7.253 1.00 96.50 134 LYS A N 1
ATOM 1028 C CA . LYS A 1 134 ? -16.379 2.350 6.610 1.00 96.50 134 LYS A CA 1
ATOM 1029 C C . LYS A 1 134 ? -16.351 1.901 5.154 1.00 96.50 134 LYS A C 1
ATOM 1031 O O . LYS A 1 134 ? -15.523 2.366 4.371 1.00 96.50 134 LYS A O 1
ATOM 1036 N N . THR A 1 135 ? -17.299 1.054 4.784 1.00 95.12 135 THR A N 1
ATOM 1037 C CA . THR A 1 135 ? -17.559 0.615 3.408 1.00 95.12 135 THR A CA 1
ATOM 1038 C C . THR A 1 135 ? -18.839 1.269 2.876 1.00 95.12 135 THR A C 1
ATOM 1040 O O . THR A 1 135 ? -19.544 1.973 3.606 1.00 95.12 135 THR A O 1
ATOM 1043 N N . ARG A 1 136 ? -19.185 1.012 1.608 1.00 92.81 136 ARG A N 1
ATOM 1044 C CA . ARG A 1 136 ? -20.494 1.400 1.045 1.00 92.81 136 ARG A CA 1
ATOM 1045 C C . ARG A 1 136 ? -21.672 0.685 1.720 1.00 92.81 136 ARG A C 1
ATOM 1047 O O . ARG A 1 136 ? -22.773 1.216 1.711 1.00 92.81 136 ARG A O 1
ATOM 1054 N N . HIS A 1 137 ? -21.430 -0.482 2.316 1.00 92.44 137 HIS A N 1
ATOM 1055 C CA . HIS A 1 137 ? -22.445 -1.335 2.942 1.00 92.44 137 HIS A CA 1
ATOM 1056 C C . HIS A 1 137 ? -22.473 -1.218 4.473 1.00 92.44 137 HIS A C 1
ATOM 1058 O O . HIS A 1 137 ? -23.140 -2.006 5.132 1.00 92.44 137 HIS A O 1
ATOM 1064 N N . GLY A 1 138 ? -21.744 -0.255 5.046 1.00 94.38 138 GLY A N 1
ATOM 1065 C CA . GLY A 1 138 ? -21.642 -0.067 6.493 1.00 94.38 138 GLY A CA 1
ATOM 1066 C C . GLY A 1 138 ? -20.236 -0.312 7.030 1.00 94.38 138 GLY A C 1
ATOM 1067 O O . GLY A 1 138 ? -19.256 -0.318 6.280 1.00 94.38 138 GLY A O 1
ATOM 1068 N N . LEU A 1 139 ? -20.136 -0.445 8.348 1.00 96.25 139 LEU A N 1
ATOM 1069 C CA . LEU A 1 139 ? -18.877 -0.701 9.038 1.00 96.25 139 LEU A CA 1
ATOM 1070 C C . LEU A 1 139 ? -18.490 -2.178 8.873 1.00 96.25 139 LEU A C 1
ATOM 1072 O O . LEU A 1 139 ? -19.344 -3.043 9.045 1.00 96.25 139 LEU A O 1
ATOM 1076 N N . LYS A 1 140 ? -17.232 -2.442 8.519 1.00 96.00 140 LYS A N 1
ATOM 1077 C CA . LYS A 1 140 ? -16.655 -3.790 8.436 1.00 96.00 140 LYS A CA 1
ATOM 1078 C C . LYS A 1 140 ? -15.245 -3.798 9.005 1.00 96.00 140 LYS A C 1
ATOM 1080 O O . LYS A 1 140 ? -14.550 -2.785 8.942 1.00 96.00 140 LYS A O 1
ATOM 1085 N N . SER A 1 141 ? -14.807 -4.943 9.498 1.00 95.75 141 SER A N 1
ATOM 1086 C CA . SER A 1 141 ? -13.406 -5.216 9.815 1.00 95.75 141 SER A CA 1
ATOM 1087 C C . SER A 1 141 ? -12.561 -5.427 8.549 1.00 95.75 141 SER A C 1
ATOM 1089 O O . SER A 1 141 ? -13.085 -5.714 7.469 1.00 95.75 141 SER A O 1
ATOM 1091 N N . ILE A 1 142 ? -11.236 -5.309 8.664 1.00 94.19 142 ILE A N 1
ATOM 1092 C CA . ILE A 1 142 ? -10.321 -5.651 7.565 1.00 94.19 142 ILE A CA 1
ATOM 1093 C C . ILE A 1 142 ? -10.376 -7.154 7.253 1.00 94.19 142 ILE A C 1
ATOM 1095 O O . ILE A 1 142 ? -10.288 -7.508 6.077 1.00 94.19 142 ILE A O 1
ATOM 1099 N N . SER A 1 143 ? -10.560 -8.034 8.246 1.00 94.94 143 SER A N 1
ATOM 1100 C CA . SER A 1 143 ? -10.725 -9.478 7.997 1.00 94.94 143 SER A CA 1
ATOM 1101 C C . SER A 1 143 ? -11.936 -9.776 7.118 1.00 94.94 143 SER A C 1
ATOM 1103 O O . SER A 1 143 ? -11.795 -10.466 6.114 1.00 94.94 143 SER A O 1
ATOM 1105 N N . GLU A 1 144 ? -13.091 -9.170 7.403 1.00 94.50 144 GLU A N 1
ATOM 1106 C CA . GLU A 1 144 ? -14.291 -9.338 6.570 1.00 94.50 144 GLU A CA 1
ATOM 1107 C C . GLU A 1 144 ? -14.071 -8.853 5.131 1.00 94.50 144 GLU A C 1
ATOM 1109 O O . GLU A 1 144 ? -14.652 -9.389 4.191 1.00 94.50 144 GLU A O 1
ATOM 1114 N N . LEU A 1 145 ? -13.233 -7.830 4.930 1.00 92.56 145 LEU A N 1
ATOM 1115 C CA . LEU A 1 145 ? -12.888 -7.379 3.583 1.00 92.56 145 LEU A CA 1
ATOM 1116 C C . LEU A 1 145 ? -12.003 -8.382 2.841 1.00 92.56 145 LEU A C 1
ATOM 1118 O O . LEU A 1 145 ? -12.116 -8.466 1.622 1.00 92.56 145 LEU A O 1
ATOM 1122 N N . LYS A 1 146 ? -11.138 -9.124 3.544 1.00 88.31 146 LYS A N 1
ATOM 1123 C CA . LYS A 1 146 ? -10.300 -10.178 2.950 1.00 88.31 146 LYS A CA 1
ATOM 1124 C C . LYS A 1 146 ? -11.124 -11.404 2.549 1.00 88.31 146 LYS A C 1
ATOM 1126 O O . LYS A 1 146 ? -10.828 -12.006 1.526 1.00 88.31 146 LYS A O 1
ATOM 1131 N N . GLU A 1 147 ? -12.148 -11.758 3.325 1.00 79.88 147 GLU A N 1
ATOM 1132 C CA . GLU A 1 147 ? -12.993 -12.939 3.078 1.00 79.88 147 GLU A CA 1
ATOM 1133 C C . GLU A 1 147 ? -13.911 -12.788 1.861 1.00 79.88 147 GLU A C 1
ATOM 1135 O O . GLU A 1 147 ? -14.170 -13.761 1.171 1.00 79.88 147 GLU A O 1
ATOM 1140 N N . ILE A 1 148 ? -14.328 -11.564 1.521 1.00 62.72 148 ILE A N 1
ATOM 1141 C CA . ILE A 1 148 ? -15.107 -11.268 0.296 1.00 62.72 148 ILE A CA 1
ATOM 1142 C C . ILE A 1 148 ? -14.281 -11.527 -0.991 1.00 62.72 148 ILE A C 1
ATOM 1144 O O . ILE A 1 148 ? -14.763 -11.338 -2.107 1.00 62.72 148 ILE A O 1
ATOM 1148 N N . ILE A 1 149 ? -13.004 -11.894 -0.849 1.00 54.97 149 ILE A N 1
ATOM 1149 C CA . ILE A 1 149 ? -12.015 -11.976 -1.927 1.00 54.97 149 ILE A CA 1
ATOM 1150 C C . ILE A 1 149 ? -11.529 -13.423 -2.163 1.00 54.97 149 ILE A C 1
ATOM 1152 O O . ILE A 1 149 ? -10.819 -13.647 -3.144 1.00 54.97 149 ILE A O 1
ATOM 1156 N N . LEU A 1 150 ? -11.929 -14.391 -1.327 1.00 43.47 150 LEU A N 1
ATOM 1157 C CA . LEU A 1 150 ? -11.770 -15.831 -1.590 1.00 43.47 150 LEU A CA 1
ATOM 1158 C C . LEU A 1 150 ? -13.028 -16.393 -2.261 1.00 43.47 150 LEU A C 1
ATOM 1160 O O . LEU A 1 150 ? -12.856 -17.255 -3.148 1.00 43.47 150 LEU A O 1
#

Radius of gyration: 14.89 Å; chains: 1; bounding box: 41×30×39 Å

Secondary structure (DSSP, 8-state):
-EEEE-TT---HHHH-TTSSSEEEEEEHHHHTSGGGGGGGG--TT-EEEEEPTT-EEEEEEEEEEEEEEEEEETTTEEEEEEEEEEEEEEEEEEEHHHHHHHTT---TT-GGGSPPTT--EEE-TTTTTT-EEEETTEEEEHHHHHHTT-

Sequence (150 aa):
MFLLNNTHNKNYKKSYPTESDVIFDISEKQLGNIKNAAWNELREGSIVCVVTSTRKVSTFCKVTAIKGLGDKDADGGETFLLFGVVIAKLMPESNMGLLLSKFSVKHQYLSNSKFSIGSHVAELGSDLDSLQVKTRHGLKSISELKEIIL